Protein 8HYG (pdb70)

Organism: Arabidopsis thaliana (NCBI:txid3702)

GO terms:
  GO:0005770 late endosome (C, IDA)
  GO:0005794 Golgi apparatus (C, IDA)
  GO:0005802 trans-Golgi network (C, IDA)
  GO:0005886 plasma membrane (C, IDA)
  GO:0010209 vacuolar sorting signal receptor activity (F, IDA)
  GO:0006623 protein targeting to vacuole (P, IDA)
  GO:0006896 Golgi to vacuole transport (P, IDA)
  GO:0006623 protein targeting to vacuole (P, IGI)
  GO:0005783 endoplasmic reticulum (C, HDA)
  GO:0005794 Golgi apparatus (C, HDA)
  GO:0005829 cytosol (C, HDA)
  GO:0006623 protein targeting to vacuole (P, IMP)
  GO:0007034 vacuolar transport (P, IMP)
  GO:0005515 protein binding (F, IPI)
  GO:0005802 trans-Golgi network (C, TAS)
  GO:0006623 protein targeting to vacuole (P, TAS)
  GO:0017119 COG complex (C, IPI)

Nearest PDB structures (foldseek):
  8hyg-assembly1_A  TM=1.007E+00  e=5.546E-32  Arabidopsis thaliana
  4tjv-assembly1_A  TM=9.864E-01  e=1.332E-27  Arabidopsis thaliana
  7f2i-assembly1_A  TM=9.548E-01  e=2.960E-24  Arabidopsis thaliana
  4tjx-assembly1_A  TM=9.426E-01  e=1.486E-24  Arabidopsis thaliana
  7f2d-assembly1_A  TM=9.533E-01  e=1.331E-23  Arabidopsis thaliana

Sequence (146 aa):
GSRFVVEKNNLKVTSPDSIKGIYECAIGNFGTLVGTVVVYPKSNQQKACKSYSDFDISFKSKPGRLPTFVVLIIDRGDCYFTLKAWIAQQAGAAAIILVADSKAEPLLITMDTPDYLQNITIPSALITKTLGDSIKSSALSGGDMVNMKLDWT

B-factor: mean 37.26, std 16.12, range [16.78, 136.7]

InterPro domains:
  IPR001881 EGF-like calcium-binding domain [SM00179] (512-554)
  IPR003137 PA domain [PF02225] (58-159)
  IPR018097 EGF-like calcium-binding, conserved site [PS01187] (512-538)
  IPR046450 PA domain superfamily [SSF52025] (90-169)
  IPR056858 Vacuolar sorting receptor, thioredoxin-like domain [PF25011] (186-393)

Solvent-accessible surface area: 7501 Å² total

Structure (mmCIF, N/CA/C/O backbone):
data_8HYG
#
_entry.id   8HYG
#
_cell.length_a   32.987
_cell.length_b   60.318
_cell.length_c   38.466
_cell.angle_alpha   90.000
_cell.angle_beta   103.360
_cell.angle_gamma   90.000
#
_symmetry.space_group_name_H-M   'P 1 21 1'
#
loop_
_entity.id
_entity.type
_entity.pdbx_description
1 polymer 'Vacuolar-sorting receptor 1'
2 non-polymer 'ACETATE ION'
3 non-polymer DI(HYDROXYETHYL)ETHER
4 non-polymer 'CHLORIDE ION'
5 non-polymer '4-(2-HYDROXYETHYL)-1-PIPERAZINE ETHANESULFONIC ACID'
6 water water
#
loop_
_atom_site.group_PDB
_atom_site.id
_atom_site.type_symbol
_atom_site.label_atom_id
_atom_site.label_alt_id
_atom_site.label_comp_id
_atom_site.label_asym_id
_atom_site.label_entity_id
_atom_site.label_seq_id
_atom_site.pdbx_PDB_ins_code
_atom_site.Cartn_x
_atom_site.Cartn_y
_atom_site.Cartn_z
_atom_site.occupancy
_atom_site.B_iso_or_equiv
_atom_site.auth_seq_id
_atom_site.auth_comp_id
_atom_site.auth_asym_id
_atom_site.auth_atom_id
_atom_site.pdbx_PDB_model_num
ATOM 1 N N . GLY A 1 1 ? 3.85598 -1.01714 -11.30910 1.000 51.53225 18 GLY A N 1
ATOM 2 C CA . GLY A 1 1 ? 2.84232 -1.06088 -10.27131 1.000 51.25794 18 GLY A CA 1
ATOM 3 C C . GLY A 1 1 ? 3.18426 -0.18903 -9.07922 1.000 51.26514 18 GLY A C 1
ATOM 4 O O . GLY A 1 1 ? 3.97589 0.74395 -9.18941 1.000 53.10258 18 GLY A O 1
ATOM 5 N N . SER A 1 2 ? 2.58693 -0.49186 -7.93228 1.000 49.93951 19 SER A N 1
ATOM 6 C CA . SER A 1 2 ? 2.85111 0.27300 -6.72276 1.000 49.34484 19 SER A CA 1
ATOM 7 C C . SER A 1 2 ? 4.14306 -0.18958 -6.05416 1.000 47.34174 19 SER A C 1
ATOM 8 O O . SER A 1 2 ? 4.55964 -1.34458 -6.18430 1.000 48.03259 19 SER A O 1
ATOM 11 N N . ARG A 1 3 ? 4.77754 0.73060 -5.32531 1.000 43.81559 20 ARG A N 1
ATOM 12 C CA . ARG A 1 3 ? 5.97488 0.39179 -4.56769 1.000 41.19910 20 ARG A CA 1
ATOM 13 C C . ARG A 1 3 ? 5.66432 -0.37218 -3.28524 1.000 37.34911 20 ARG A C 1
ATOM 14 O O . ARG A 1 3 ? 6.58063 -0.91820 -2.66599 1.000 40.23170 20 ARG A O 1
ATOM 22 N N . PHE A 1 4 ? 4.40566 -0.44076 -2.86959 1.000 34.58018 21 PHE A N 1
ATOM 23 C CA . PHE A 1 4 ? 4.02572 -1.23729 -1.71501 1.000 34.25500 21 PHE A CA 1
ATOM 24 C C . PHE A 1 4 ? 2.96984 -2.23598 -2.16259 1.000 36.20295 21 PHE A C 1
ATOM 25 O O . PHE A 1 4 ? 1.98093 -1.85278 -2.79486 1.000 40.04169 21 PHE A O 1
ATOM 33 N N . VAL A 1 5 ? 3.19863 -3.51467 -1.87132 1.000 36.23028 22 VAL A N 1
ATOM 34 C CA . VAL A 1 5 ? 2.38596 -4.60357 -2.40565 1.000 37.73536 22 VAL A CA 1
ATOM 35 C C . VAL A 1 5 ? 1.62399 -5.24962 -1.25731 1.000 37.24593 22 VAL A C 1
ATOM 36 O O . VAL A 1 5 ? 2.23060 -5.72549 -0.28969 1.000 37.87827 22 VAL A O 1
ATOM 40 N N . VAL A 1 6 ? 0.29442 -5.28412 -1.36938 1.000 37.76385 23 VAL A N 1
ATOM 41 C CA . VAL A 1 6 ? -0.52693 -5.82829 -0.29666 1.000 36.86207 23 VAL A CA 1
ATOM 42 C C . VAL A 1 6 ? -0.29067 -7.32862 -0.17238 1.000 40.04513 23 VAL A C 1
ATOM 43 O O . VAL A 1 6 ? -0.22176 -8.05592 -1.17504 1.000 38.98859 23 VAL A O 1
ATOM 47 N N . GLU A 1 7 ? -0.14379 -7.79481 1.06926 1.000 42.73929 24 GLU A N 1
ATOM 48 C CA . GLU A 1 7 ? 0.07747 -9.19990 1.37714 1.000 45.54022 24 GLU A CA 1
ATOM 49 C C . GLU A 1 7 ? -0.84194 -9.62166 2.51401 1.000 45.55565 24 GLU A C 1
ATOM 50 O O . GLU A 1 7 ? -1.12189 -8.84276 3.43036 1.000 44.31608 24 GLU A O 1
ATOM 56 N N . LYS A 1 8 ? -1.29192 -10.87477 2.45551 1.000 46.47911 25 LYS A N 1
ATOM 57 C CA . LYS A 1 8 ? -2.38323 -11.34006 3.30464 1.000 48.58063 25 LYS A CA 1
ATOM 58 C C . LYS A 1 8 ? -1.92271 -12.00458 4.59737 1.000 50.45247 25 LYS A C 1
ATOM 59 O O . LYS A 1 8 ? -2.61999 -11.90189 5.61327 1.000 51.57562 25 LYS A O 1
ATOM 61 N N . ASN A 1 9 ? -0.78020 -12.68484 4.59778 1.000 51.29787 26 ASN A N 1
ATOM 62 C CA . ASN A 1 9 ? -0.34640 -13.45360 5.76309 1.000 53.33279 26 ASN A CA 1
ATOM 63 C C . ASN A 1 9 ? 1.12647 -13.19058 6.05738 1.000 52.08600 26 ASN A C 1
ATOM 64 O O . ASN A 1 9 ? 1.91368 -14.10970 6.28712 1.000 52.79804 26 ASN A O 1
ATOM 69 N N . ASN A 1 10 ? 1.51585 -11.91612 6.06491 1.000 49.46231 27 ASN A N 1
ATOM 70 C CA . ASN A 1 10 ? 2.91171 -11.54750 6.24560 1.000 47.53907 27 ASN A CA 1
ATOM 71 C C . ASN A 1 10 ? 3.19741 -10.78054 7.52792 1.000 44.21076 27 ASN A C 1
ATOM 72 O O . ASN A 1 10 ? 4.37266 -10.55336 7.83651 1.000 46.36267 27 ASN A O 1
ATOM 77 N N . LEU A 1 11 ? 2.17730 -10.37496 8.27844 1.000 39.31599 28 LEU A N 1
ATOM 78 C CA . LEU A 1 11 ? 2.37007 -9.64731 9.52487 1.000 35.86888 28 LEU A CA 1
ATOM 79 C C . LEU A 1 11 ? 1.61954 -10.36599 10.63343 1.000 33.69976 28 LEU A C 1
ATOM 80 O O . LEU A 1 11 ? 0.40470 -10.56683 10.53492 1.000 35.15649 28 LEU A O 1
ATOM 85 N N . LYS A 1 12 ? 2.33050 -10.71582 11.70239 1.000 31.05572 29 LYS A N 1
ATOM 86 C CA . LYS A 1 12 ? 1.72805 -11.39635 12.84229 1.000 29.69466 29 LYS A CA 1
ATOM 87 C C . LYS A 1 12 ? 2.08292 -10.63652 14.11031 1.000 29.21769 29 LYS A C 1
ATOM 88 O O . LYS A 1 12 ? 3.26626 -10.45824 14.41695 1.000 30.95787 29 LYS A O 1
ATOM 92 N N . VAL A 1 13 ? 1.06676 -10.17463 14.83146 1.000 25.76172 30 VAL A N 1
ATOM 93 C CA . VAL A 1 13 ? 1.26317 -9.66315 16.18377 1.000 26.58598 30 VAL A CA 1
ATOM 94 C C . VAL A 1 13 ? 1.32197 -10.85372 17.13218 1.000 26.14625 30 VAL A C 1
ATOM 95 O O . VAL A 1 13 ? 0.39370 -11.67039 17.17500 1.000 29.35029 30 VAL A O 1
ATOM 99 N N . THR A 1 14 ? 2.43004 -10.97897 17.86786 1.000 25.35507 31 THR A N 1
ATOM 100 C CA . THR A 1 14 ? 2.63136 -12.12865 18.74184 1.000 27.60539 31 THR A CA 1
ATOM 101 C C . THR A 1 14 ? 2.30150 -11.84058 20.19992 1.000 29.44597 31 THR A C 1
ATOM 102 O O . THR A 1 14 ? 2.09303 -12.78218 20.96960 1.000 31.91866 31 THR A O 1
ATOM 106 N N . SER A 1 15 ? 2.25438 -10.57100 20.59059 1.000 27.58587 32 SER A N 1
ATOM 107 C CA . SER A 1 15 ? 1.92383 -10.16504 21.94797 1.000 28.72496 32 SER A CA 1
ATOM 108 C C . SER A 1 15 ? 1.48079 -8.71379 21.89102 1.000 27.86947 32 SER A C 1
ATOM 109 O O . SER A 1 15 ? 1.93262 -7.97418 21.01100 1.000 27.97240 32 SER A O 1
ATOM 112 N N . PRO A 1 16 ? 0.58739 -8.27784 22.78687 1.000 29.46531 33 PRO A N 1
ATOM 113 C CA . PRO A 1 16 ? -0.08734 -9.03969 23.84627 1.000 30.23197 33 PRO A CA 1
ATOM 114 C C . PRO A 1 16 ? -1.23773 -9.87086 23.29755 1.000 31.71513 33 PRO A C 1
ATOM 115 O O . PRO A 1 16 ? -1.60172 -9.76154 22.12976 1.000 31.39183 33 PRO A O 1
ATOM 119 N N . ASP A 1 17 ? -1.82109 -10.72398 24.14008 1.000 33.31934 34 ASP A N 1
ATOM 120 C CA . ASP A 1 17 ? -2.86866 -11.62007 23.66554 1.000 36.16352 34 ASP A CA 1
ATOM 121 C C . ASP A 1 17 ? -4.08473 -10.85035 23.16849 1.000 37.28526 34 ASP A C 1
ATOM 122 O O . ASP A 1 17 ? -4.77102 -11.30993 22.25030 1.000 39.47837 34 ASP A O 1
ATOM 125 N N . SER A 1 18 ? -4.34389 -9.66686 23.73521 1.000 37.96583 35 SER A N 1
ATOM 126 C CA . SER A 1 18 ? -5.51126 -8.87957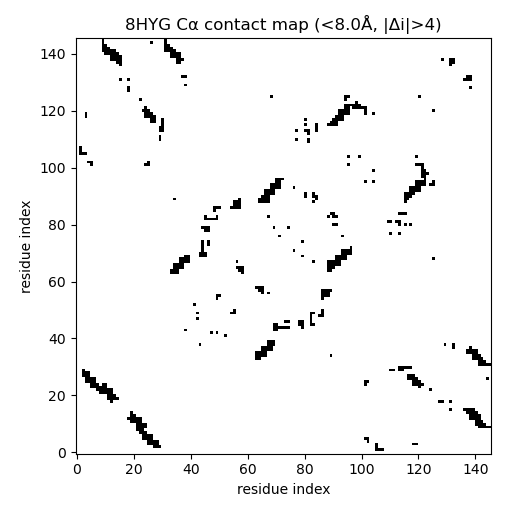 23.34662 1.000 37.90460 35 SER A CA 1
ATOM 127 C C . SER A 1 18 ? -5.54838 -8.58178 21.85135 1.000 37.81897 35 SER A C 1
ATOM 128 O O . SER A 1 18 ? -6.63563 -8.49404 21.26932 1.000 40.21191 35 SER A O 1
ATOM 131 N N . ILE A 1 19 ? -4.39005 -8.41692 21.20728 1.000 34.89520 36 ILE A N 1
ATOM 132 C CA . ILE A 1 19 ? -4.36159 -8.08910 19.78855 1.000 33.48250 36 ILE A CA 1
ATOM 133 C C . ILE A 1 19 ? -3.56152 -9.09968 18.96978 1.000 32.21845 36 ILE A C 1
ATOM 134 O O . ILE A 1 19 ? -3.30879 -8.86550 17.78976 1.000 32.75048 36 ILE A O 1
ATOM 139 N N . LYS A 1 20 ? -3.18881 -10.23415 19.56058 1.000 33.65209 37 LYS A N 1
ATOM 140 C CA . LYS A 1 20 ? -2.43876 -11.25228 18.83306 1.000 34.79613 37 LYS A CA 1
ATOM 141 C C . LYS A 1 20 ? -3.20913 -11.73217 17.60531 1.000 34.10264 37 LYS A C 1
ATOM 142 O O . LYS A 1 20 ? -4.42820 -11.90495 17.64583 1.000 36.54227 37 LYS A O 1
ATOM 145 N N . GLY A 1 21 ? -2.50156 -11.93165 16.50288 1.000 33.60714 38 GLY A N 1
ATOM 146 C CA . GLY A 1 21 ? -3.11586 -12.46904 15.30642 1.000 36.15127 38 GLY A CA 1
ATOM 147 C C . GLY A 1 21 ? -2.35992 -12.05184 14.05882 1.000 36.09095 38 GLY A C 1
ATOM 148 O O . GLY A 1 21 ? -1.31980 -11.40390 14.12511 1.000 35.40808 38 GLY A O 1
ATOM 149 N N . ILE A 1 22 ? -2.91804 -12.43958 12.91082 1.000 36.35740 39 ILE A N 1
ATOM 150 C CA . ILE A 1 22 ? -2.34130 -12.14850 11.60185 1.000 36.23789 39 ILE A CA 1
ATOM 151 C C . ILE A 1 22 ? -3.15047 -11.04227 10.93858 1.000 34.79626 39 ILE A C 1
ATOM 152 O O . ILE A 1 22 ? -4.38718 -11.05723 10.97733 1.000 35.87882 39 ILE A O 1
ATOM 157 N N . TYR A 1 23 ? -2.44921 -10.09430 10.31065 1.000 34.07364 40 TYR A N 1
ATOM 158 C CA . TYR A 1 23 ? -3.05780 -8.90318 9.72770 1.000 32.66220 40 TYR A CA 1
ATOM 159 C C . TYR A 1 23 ? -2.46447 -8.62135 8.35284 1.000 34.93218 40 TYR A C 1
ATOM 160 O O . TYR A 1 23 ? -1.30164 -8.92645 8.09185 1.000 34.62781 40 TYR A O 1
ATOM 169 N N . GLU A 1 24 ? -3.26044 -8.00399 7.48325 1.000 36.41925 41 GLU A N 1
ATOM 170 C CA . GLU A 1 24 ? -2.75428 -7.61045 6.17258 1.000 37.15769 41 GLU A CA 1
ATOM 171 C C . GLU A 1 24 ? -1.78409 -6.43428 6.29563 1.000 34.21047 41 GLU A C 1
ATOM 172 O O . GLU A 1 24 ? -1.87642 -5.61770 7.21429 1.000 33.79699 41 GLU A O 1
ATOM 178 N N . CYS A 1 25 ? -0.83639 -6.36046 5.36154 1.000 32.38451 42 CYS A N 1
ATOM 179 C CA . CYS A 1 25 ? 0.04433 -5.20383 5.25660 1.000 30.85450 42 CYS A CA 1
ATOM 180 C C . CYS A 1 25 ? 0.48719 -5.06512 3.80703 1.000 31.92857 42 CYS A C 1
ATOM 181 O O . CYS A 1 25 ? 0.32567 -5.98080 2.99678 1.000 36.05108 42 CYS A O 1
ATOM 184 N N . ALA A 1 26 ? 1.04798 -3.90557 3.48065 1.000 29.78347 43 ALA A N 1
ATOM 185 C CA . ALA A 1 26 ? 1.58302 -3.63867 2.14694 1.000 30.16636 43 ALA A CA 1
ATOM 186 C C . ALA A 1 26 ? 3.09399 -3.44847 2.25891 1.000 31.28025 43 ALA A C 1
ATOM 187 O O . ALA A 1 26 ? 3.55638 -2.47596 2.86171 1.000 32.74600 43 ALA A O 1
ATOM 189 N N . ILE A 1 27 ? 3.86055 -4.36920 1.67034 1.000 30.45924 44 ILE A N 1
ATOM 190 C CA . ILE A 1 27 ? 5.31110 -4.41216 1.85144 1.000 31.45132 44 ILE A CA 1
ATOM 191 C C . ILE A 1 27 ? 5.99808 -3.61561 0.74570 1.000 33.19241 44 ILE A C 1
ATOM 192 O O . ILE A 1 27 ? 5.67074 -3.76029 -0.43731 1.000 33.65313 44 ILE A O 1
ATOM 197 N N . GLY A 1 28 ? 6.97374 -2.79222 1.12952 1.000 35.06991 45 GLY A N 1
ATOM 198 C CA . GLY A 1 28 ? 7.66265 -1.96480 0.15600 1.000 39.74550 45 GLY A CA 1
ATOM 199 C C . GLY A 1 28 ? 8.60379 -2.76754 -0.72099 1.000 43.23129 45 GLY A C 1
ATOM 200 O O . GLY A 1 28 ? 9.22441 -3.73584 -0.28399 1.000 45.38313 45 GLY A O 1
ATOM 201 N N . ASN A 1 29 ? 8.70890 -2.33784 -1.98618 1.000 46.93989 46 ASN A N 1
ATOM 202 C CA . ASN A 1 29 ? 9.50633 -3.02697 -2.99917 1.000 52.59142 46 ASN A CA 1
ATOM 203 C C . ASN A 1 29 ? 11.00224 -2.79152 -2.86183 1.000 57.57167 46 ASN A C 1
ATOM 204 O O . ASN A 1 29 ? 11.78653 -3.56010 -3.42843 1.000 57.64993 46 ASN A O 1
ATOM 209 N N . PHE A 1 30 ? 11.41709 -1.74931 -2.15287 1.000 60.97129 47 PHE A N 1
ATOM 210 C CA . PHE A 1 30 ? 12.82527 -1.36964 -2.13154 1.000 63.04254 47 PHE A CA 1
ATOM 211 C C . PHE A 1 30 ? 13.68294 -2.28074 -1.24667 1.000 65.97492 47 PHE A C 1
ATOM 212 O O . PHE A 1 30 ? 14.69513 -2.81966 -1.70009 1.000 68.24993 47 PHE A O 1
ATOM 220 N N . GLY A 1 31 ? 13.28075 -2.45602 0.00717 1.000 66.76499 48 GLY A N 1
ATOM 221 C CA . GLY A 1 31 ? 14.03531 -3.27889 0.93547 1.000 66.46307 48 GLY A CA 1
ATOM 222 C C . GLY A 1 37 ? 11.70595 -13.57423 6.19995 1.000 47.00896 54 GLY A C 1
ATOM 223 N N . THR A 1 38 ? 12.26458 -13.23094 7.35879 1.000 45.84972 55 THR A N 1
ATOM 224 C CA . THR A 1 38 ? 11.47978 -13.17955 8.58519 1.000 43.70099 55 THR A CA 1
ATOM 225 C C . THR A 1 38 ? 12.23981 -12.37911 9.63334 1.000 38.35499 55 THR A C 1
ATOM 226 O O . THR A 1 38 ? 13.44661 -12.56640 9.80683 1.000 37.81532 55 THR A O 1
ATOM 230 N N . LEU A 1 39 ? 11.53763 -11.48559 10.32374 1.000 33.75010 56 LEU A N 1
ATOM 231 C CA . LEU A 1 39 ? 12.14546 -10.71269 11.39671 1.000 31.62760 56 LEU A CA 1
ATOM 232 C C . LEU A 1 39 ? 11.13543 -10.49428 12.51463 1.000 28.96162 56 LEU A C 1
ATOM 233 O O . LEU A 1 39 ? 9.98947 -10.10167 12.26197 1.000 28.84799 56 LEU A O 1
ATOM 238 N N . VAL A 1 40 ? 11.55629 -10.75898 13.74829 1.000 26.65000 57 VAL A N 1
ATOM 239 C CA . VAL A 1 40 ? 10.73265 -10.51594 14.93042 1.000 25.63297 57 VAL A CA 1
ATOM 240 C C . VAL A 1 40 ?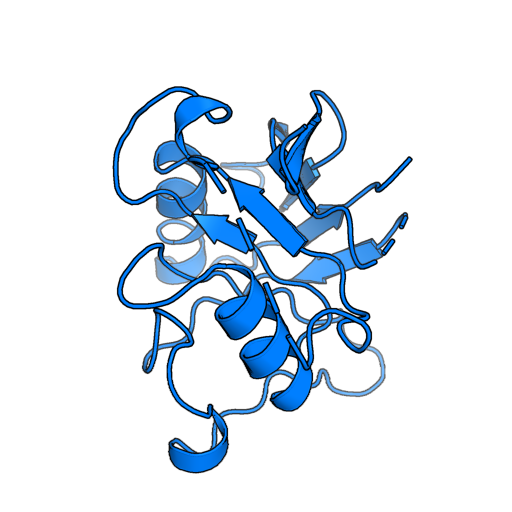 11.26772 -9.27852 15.63118 1.000 24.97541 57 VAL A C 1
ATOM 241 O O . VAL A 1 40 ? 12.47935 -9.15408 15.84700 1.000 27.76072 57 VAL A O 1
ATOM 245 N N . GLY A 1 41 ? 10.36592 -8.35660 15.97976 1.000 24.46832 58 GLY A N 1
ATOM 246 C CA . GLY A 1 41 ? 10.74652 -7.12558 16.63897 1.000 25.03057 58 GLY A CA 1
ATOM 247 C C . GLY A 1 41 ? 9.69064 -6.67703 17.62997 1.000 25.75929 58 GLY A C 1
ATOM 248 O O . GLY A 1 41 ? 8.62109 -7.28265 17.75756 1.000 27.11563 58 GLY A O 1
ATOM 249 N N . THR A 1 42 ? 10.01465 -5.60894 18.35420 1.000 23.38932 59 THR A N 1
ATOM 250 C CA . THR A 1 42 ? 9.10738 -4.99057 19.30840 1.000 25.55324 59 THR A CA 1
ATOM 251 C C . THR A 1 42 ? 8.75781 -3.59520 18.80981 1.000 24.16291 59 THR A C 1
ATOM 252 O O . THR A 1 42 ? 9.62626 -2.86913 18.30901 1.000 23.73707 59 THR A O 1
ATOM 256 N N . VAL A 1 43 ? 7.47560 -3.23200 18.91600 1.000 24.31793 60 VAL A N 1
ATOM 257 C CA . VAL A 1 43 ? 6.96550 -2.01595 18.28981 1.000 22.81190 60 VAL A CA 1
ATOM 258 C C . VAL A 1 43 ? 7.04294 -0.85496 19.26829 1.000 23.18891 60 VAL A C 1
ATOM 259 O O . VAL A 1 43 ? 6.65475 -0.97947 20.43696 1.000 25.65220 60 VAL A O 1
ATOM 263 N N . VAL A 1 44 ? 7.52624 0.28207 18.78124 1.000 22.97350 61 VAL A N 1
ATOM 264 C CA A VAL A 1 44 ? 7.56440 1.51055 19.55896 0.500 23.89712 61 VAL A CA 1
ATOM 265 C CA B VAL A 1 44 ? 7.60276 1.52232 19.54417 0.500 24.32273 61 VAL A CA 1
ATOM 266 C C . VAL A 1 44 ? 6.89482 2.61058 18.75019 1.000 24.98867 61 VAL A C 1
ATOM 267 O O . VAL A 1 44 ? 7.04641 2.69180 17.52492 1.000 25.88666 61 VAL A O 1
ATOM 274 N N . TYR A 1 45 ? 6.11006 3.43156 19.44042 1.000 25.29778 62 TYR A N 1
ATOM 275 C CA . TYR A 1 45 ? 5.46829 4.59131 18.84255 1.000 23.38524 62 TYR A CA 1
ATOM 276 C C . TYR A 1 45 ? 6.12559 5.83586 19.41863 1.000 25.31352 62 TYR A C 1
ATOM 277 O O . TYR A 1 45 ? 5.93127 6.13355 20.60715 1.000 27.96582 62 TYR A O 1
ATOM 286 N N . PRO A 1 46 ? 6.92461 6.57376 18.64577 1.000 26.47122 63 PRO A N 1
ATOM 287 C CA . PRO A 1 46 ? 7.68434 7.69197 19.22170 1.000 29.53539 63 PRO A CA 1
ATOM 288 C C . PRO A 1 46 ? 6.77260 8.75782 19.80800 1.000 32.15814 63 PRO A C 1
ATOM 289 O O . PRO A 1 46 ? 5.64433 8.95919 19.35796 1.000 31.11623 63 PRO A O 1
ATOM 293 N N . LYS A 1 47 ? 7.28641 9.45483 20.81896 1.000 35.15236 64 LYS A N 1
ATOM 294 C CA . LYS A 1 47 ? 6.55070 10.54271 21.44663 1.000 38.32559 64 LYS A CA 1
ATOM 295 C C . LYS A 1 47 ? 6.66380 11.85921 20.68425 1.000 35.97016 64 LYS A C 1
ATOM 296 O O . LYS A 1 47 ? 5.89334 12.78636 20.96280 1.000 37.97405 64 LYS A O 1
ATOM 299 N N . SER A 1 48 ? 7.60080 11.96555 19.74500 1.000 32.30300 65 SER A N 1
ATOM 300 C CA . SER A 1 48 ? 7.78973 13.15158 18.92251 1.000 30.52297 65 SER A CA 1
ATOM 301 C C . SER A 1 48 ? 8.04197 12.70725 17.49213 1.000 29.23262 65 SER A C 1
ATOM 302 O O . SER A 1 48 ? 8.39129 11.55271 17.24677 1.000 29.55493 65 SER A O 1
ATOM 305 N N . ASN A 1 49 ? 7.91721 13.64987 16.54858 1.000 28.53618 66 ASN A N 1
ATOM 306 C CA . ASN A 1 49 ? 8.28568 13.39180 15.15283 1.000 27.68264 66 ASN A CA 1
ATOM 307 C C . ASN A 1 49 ? 7.58109 12.13618 14.63937 1.000 26.85776 66 ASN A C 1
ATOM 308 O O . ASN A 1 49 ? 8.17531 11.28476 13.97795 1.000 27.76802 66 ASN A O 1
ATOM 313 N N . GLN A 1 50 ? 6.28911 12.02346 14.94849 1.000 27.96014 67 GLN A N 1
ATOM 314 C CA A GLN A 1 50 ? 5.56930 10.78014 14.70201 0.500 28.23867 67 GLN A CA 1
ATOM 315 C CA B GLN A 1 50 ? 5.55229 10.78812 14.70179 0.500 28.61046 67 GLN A CA 1
ATOM 316 C C . GLN A 1 50 ? 5.30997 10.51451 13.22499 1.000 27.35896 67 GLN A C 1
ATOM 317 O O . GLN A 1 50 ? 4.91189 9.39531 12.88099 1.000 29.33310 67 GLN A O 1
ATOM 328 N N . LYS A 1 51 ? 5.53498 11.48884 12.34750 1.000 25.86209 68 LYS A N 1
ATOM 329 C CA . LYS A 1 51 ? 5.40530 11.26283 10.91440 1.000 26.17991 68 LYS A CA 1
ATOM 330 C C . LYS A 1 51 ? 6.74595 10.98743 10.23681 1.000 25.29716 68 LYS A C 1
ATOM 331 O O . LYS A 1 51 ? 6.76806 10.71863 9.03277 1.000 24.76254 68 LYS A O 1
ATOM 337 N N . ALA A 1 52 ? 7.84534 11.01736 10.99383 1.000 25.56388 69 ALA A N 1
ATOM 338 C CA . ALA A 1 52 ? 9.19067 10.68820 10.49428 1.000 26.27210 69 ALA A CA 1
ATOM 339 C C . ALA A 1 52 ? 9.53123 11.47454 9.23265 1.000 27.42078 69 ALA A C 1
ATOM 340 O O . ALA A 1 52 ? 10.07500 10.93571 8.26645 1.000 29.04867 69 ALA A O 1
ATOM 342 N N . CYS A 1 53 ? 9.20749 12.76633 9.23177 1.000 28.76685 70 CYS A N 1
ATOM 343 C CA . CYS A 1 53 ? 9.58179 13.62564 8.11693 1.000 32.72376 70 CYS A CA 1
ATOM 344 C C . CYS A 1 53 ? 10.77329 14.51323 8.43988 1.000 31.63528 70 CYS A C 1
ATOM 345 O O . CYS A 1 53 ? 11.23093 15.24881 7.56507 1.000 33.65731 70 CYS A O 1
ATOM 348 N N . LYS A 1 54 ? 11.27874 14.45663 9.66972 1.000 30.05484 71 LYS A N 1
ATOM 349 C CA . LYS A 1 54 ? 12.47470 15.16921 10.09473 1.000 29.97812 71 LYS A CA 1
ATOM 350 C C . LYS A 1 54 ? 13.39755 14.17034 10.77603 1.000 28.53478 71 LYS A C 1
ATOM 351 O O . LYS A 1 54 ? 12.96216 13.11015 11.22424 1.000 28.72308 71 LYS A O 1
ATOM 353 N N . SER A 1 55 ? 14.68536 14.49655 10.84349 1.000 29.65568 72 SER A N 1
ATOM 354 C CA . SER A 1 55 ? 15.63326 13.56678 11.44053 1.000 26.95685 72 SER A CA 1
ATOM 355 C C . SER A 1 55 ? 15.32906 13.33276 12.91799 1.000 27.01809 72 SER A C 1
ATOM 356 O O . SER A 1 55 ? 15.12572 14.28139 13.67896 1.000 27.57829 72 SER A O 1
ATOM 359 N N . TYR A 1 56 ? 15.29552 12.05479 13.32752 1.000 25.74392 73 TYR A N 1
ATOM 360 C CA . TYR A 1 56 ? 15.13475 11.74418 14.74718 1.000 24.88002 73 TYR A CA 1
ATOM 361 C C . TYR A 1 56 ? 16.32093 12.20914 15.57771 1.000 27.80635 73 TYR A C 1
ATOM 362 O O . TYR A 1 56 ? 16.17053 12.42151 16.78565 1.000 27.06066 73 TYR A O 1
ATOM 371 N N . SER A 1 57 ? 17.49137 12.38051 14.96206 1.000 27.65658 74 SER A N 1
ATOM 372 C CA . SER A 1 57 ? 18.65119 12.81210 15.72828 1.000 30.13076 74 SER A CA 1
ATOM 373 C C . SER A 1 57 ? 18.47423 14.22799 16.26125 1.000 29.01991 74 SER A C 1
ATOM 374 O O . SER A 1 57 ? 19.05428 14.57197 17.29834 1.000 29.21725 74 SER A O 1
ATOM 377 N N . ASP A 1 58 ? 17.66312 15.05364 15.58836 1.000 27.96544 75 ASP A N 1
ATOM 378 C CA . ASP A 1 58 ? 17.38204 16.38772 16.10273 1.000 29.19465 75 ASP A CA 1
ATOM 379 C C . ASP A 1 58 ? 16.62923 16.33818 17.42177 1.000 27.70591 75 ASP A C 1
ATOM 380 O O . ASP A 1 58 ? 16.68323 17.30310 18.19251 1.000 27.67516 75 ASP A O 1
ATOM 385 N N . PHE A 1 59 ? 15.91998 15.24095 17.68588 1.000 26.65134 76 PHE A N 1
ATOM 386 C CA . PHE A 1 59 ? 15.19270 15.03811 18.92897 1.000 27.19994 76 PHE A CA 1
ATOM 387 C C . PHE A 1 59 ? 15.97060 14.19354 19.92535 1.000 29.16163 76 PHE A C 1
ATOM 388 O O . PHE A 1 59 ? 15.45169 13.90426 21.00997 1.000 31.16837 76 PHE A O 1
ATOM 396 N N . ASP A 1 60 ? 17.19333 13.78135 19.57643 1.000 28.11108 77 ASP A N 1
ATOM 397 C CA . ASP A 1 60 ? 17.98090 12.86421 20.39392 1.000 31.59946 77 ASP A CA 1
ATOM 398 C C . ASP A 1 60 ? 17.23017 11.55187 20.62380 1.000 29.75043 77 ASP A C 1
ATOM 399 O O . ASP A 1 60 ? 17.26571 10.97620 21.71161 1.000 32.74686 77 ASP A O 1
ATOM 404 N N . ILE A 1 61 ? 16.53269 11.07835 19.59374 1.000 27.12573 78 ILE A N 1
ATOM 405 C CA . ILE A 1 61 ? 15.78379 9.82562 19.65179 1.000 26.00047 78 ILE A CA 1
ATOM 406 C C . ILE A 1 61 ? 16.49459 8.79738 18.79023 1.000 25.72309 78 ILE A C 1
ATOM 407 O O . ILE A 1 61 ? 16.76743 9.05012 17.61254 1.000 26.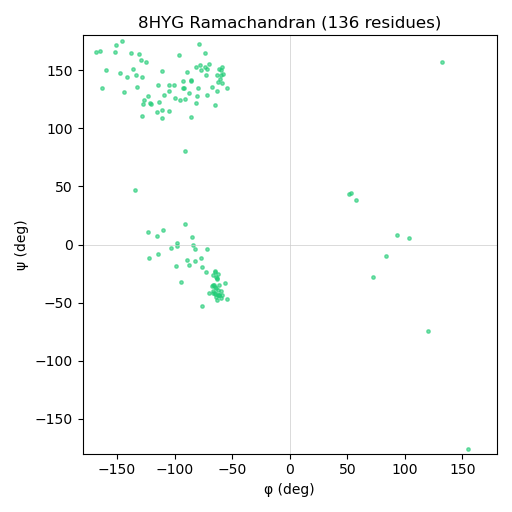56295 78 ILE A O 1
ATOM 412 N N . SER A 1 62 ? 16.75679 7.63064 19.36922 1.000 27.33203 79 SER A N 1
ATOM 413 C CA . SER A 1 62 ? 17.35661 6.50178 18.67384 1.000 27.20224 79 SER A CA 1
ATOM 414 C C . SER A 1 62 ? 16.50502 5.26390 18.90497 1.000 26.55465 79 SER A C 1
ATOM 415 O O . SER A 1 62 ? 15.94768 5.08074 19.98908 1.000 28.50375 79 SER A O 1
ATOM 418 N N . PHE A 1 63 ? 16.41987 4.41434 17.88429 1.000 25.80225 80 PHE A N 1
ATOM 419 C CA . PHE A 1 63 ? 15.66958 3.16844 17.95670 1.000 26.07548 80 PHE A CA 1
ATOM 420 C C . PHE A 1 63 ? 16.57446 1.94997 17.95085 1.000 27.04799 80 PHE A C 1
ATOM 421 O O . PHE A 1 63 ? 16.08478 0.82834 17.79221 1.000 29.50936 80 PHE A O 1
ATOM 429 N N . LYS A 1 64 ? 17.87486 2.13051 18.13325 1.000 27.77350 81 LYS A N 1
ATOM 430 C CA . LYS A 1 64 ? 18.75865 0.97736 18.12879 1.000 28.54752 81 LYS A CA 1
ATOM 431 C C . LYS A 1 64 ? 18.56020 0.17292 19.40476 1.000 32.08565 81 LYS A C 1
ATOM 432 O O . LYS A 1 64 ? 18.59561 0.71710 20.51323 1.000 33.06182 81 LYS A O 1
ATOM 438 N N . SER A 1 65 ? 18.33723 -1.12385 19.24157 1.000 32.91294 82 SER A N 1
ATOM 439 C CA . SER A 1 65 ? 18.12561 -2.00223 20.37608 1.000 33.59500 82 SER A CA 1
ATOM 440 C C . SER A 1 65 ? 19.44490 -2.32462 21.06582 1.000 34.29394 82 SER A C 1
ATOM 441 O O . SER A 1 65 ? 20.51693 -2.33220 20.44741 1.000 35.57268 82 SER A O 1
ATOM 444 N N . LYS A 1 66 ? 19.35722 -2.56322 22.37079 1.000 36.19151 83 LYS A N 1
ATOM 445 C CA . LYS A 1 66 ? 20.50612 -3.01296 23.13344 1.000 38.46788 83 LYS A CA 1
ATOM 446 C C . LYS A 1 66 ? 20.85197 -4.45269 22.75051 1.000 40.12719 83 LYS A C 1
ATOM 447 O O . LYS A 1 66 ? 19.99170 -5.19741 22.26695 1.000 39.98014 83 LYS A O 1
ATOM 450 N N . PRO A 1 67 ? 22.10762 -4.86217 22.93496 1.000 40.78448 84 PRO A N 1
ATOM 451 C CA . PRO A 1 67 ? 22.48278 -6.24768 22.62547 1.000 40.79337 84 PRO A CA 1
ATOM 452 C C . PRO A 1 67 ? 21.59254 -7.24367 23.35005 1.000 41.08156 84 PRO A C 1
ATOM 453 O O . PRO A 1 67 ? 21.30742 -7.10245 24.54115 1.000 42.11195 84 PRO A O 1
ATOM 457 N N . GLY A 1 68 ? 21.13911 -8.25470 22.61537 1.000 42.20761 85 GLY A N 1
ATOM 458 C CA . GLY A 1 68 ? 20.29025 -9.27896 23.17661 1.000 41.50537 85 GLY A CA 1
ATOM 459 C C . GLY A 1 68 ? 18.81563 -8.94553 23.23958 1.000 41.93087 85 GLY A C 1
ATOM 460 O O . GLY A 1 68 ? 18.01308 -9.83674 23.54158 1.000 45.27305 85 GLY A O 1
ATOM 461 N N . ARG A 1 69 ? 18.42376 -7.70406 22.97043 1.000 39.36523 86 ARG A N 1
ATOM 462 C CA . ARG A 1 69 ? 17.01939 -7.32259 22.98860 1.000 37.10866 86 ARG A CA 1
ATOM 463 C C . ARG A 1 69 ? 16.43982 -7.37427 21.58047 1.000 32.74847 86 ARG A C 1
ATOM 464 O O . ARG A 1 69 ? 17.16357 -7.39330 20.58124 1.000 33.44415 86 ARG A O 1
ATOM 467 N N . LEU A 1 70 ? 15.11583 -7.39909 21.51416 1.000 32.59755 87 LEU A N 1
ATOM 468 C CA . LEU A 1 70 ? 14.44361 -7.45883 20.22872 1.000 30.61587 87 LEU A CA 1
ATOM 469 C C . LEU A 1 70 ? 14.76408 -6.21678 19.40096 1.000 28.21346 87 LEU A C 1
ATOM 470 O O . LEU A 1 70 ? 14.81667 -5.10243 19.94327 1.000 30.52992 87 LEU A O 1
ATOM 475 N N . PRO A 1 71 ? 14.97741 -6.36500 18.09358 1.000 25.49750 88 PRO A N 1
ATOM 476 C CA . PRO A 1 71 ? 15.07370 -5.18392 17.23030 1.000 27.32569 88 PRO A CA 1
ATOM 477 C C . PRO A 1 71 ? 13.79874 -4.35393 17.30158 1.000 24.87525 88 PRO A C 1
ATOM 478 O O . PRO A 1 71 ? 12.71877 -4.86593 17.59001 1.000 25.26043 88 PRO A O 1
ATOM 482 N N . THR A 1 72 ? 13.94043 -3.05742 17.04887 1.000 23.93946 89 THR A N 1
ATOM 483 C CA . THR A 1 72 ? 12.85241 -2.10056 17.20482 1.000 24.38967 89 THR A CA 1
ATOM 484 C C . THR A 1 72 ? 12.15033 -1.87553 15.87113 1.000 24.52903 89 THR A C 1
ATOM 485 O O . THR A 1 72 ? 12.78852 -1.49144 14.88044 1.000 26.31277 89 THR A O 1
ATOM 489 N N . PHE A 1 73 ? 10.83622 -2.09263 15.85531 1.000 23.94441 90 PHE A N 1
ATOM 490 C CA . PHE A 1 73 ? 9.98492 -1.68026 14.74856 1.000 24.21631 90 PHE A CA 1
ATOM 491 C C . PHE A 1 73 ? 9.32074 -0.37724 15.15643 1.000 24.94412 90 PHE A C 1
ATOM 492 O O . PHE A 1 73 ? 8.71061 -0.30292 16.22678 1.000 27.45413 90 PHE A O 1
ATOM 500 N N . VAL A 1 74 ? 9.44572 0.65139 14.33101 1.000 21.21719 91 VAL A N 1
ATOM 501 C CA A VAL A 1 74 ? 8.87957 1.95773 14.64349 0.510 20.61874 91 VAL A CA 1
ATOM 502 C CA B VAL A 1 74 ? 8.87616 1.95543 14.64960 0.490 20.82753 91 VAL A CA 1
ATOM 503 C C . VAL A 1 74 ? 7.54930 2.11523 13.92245 1.000 21.81387 91 VAL A C 1
ATOM 504 O O . VAL A 1 74 ? 7.44941 1.87815 12.71036 1.000 22.70120 91 VAL A O 1
ATOM 511 N N . LEU A 1 75 ? 6.51934 2.49967 14.67852 1.000 22.02226 92 LEU A N 1
ATOM 512 C CA . LEU A 1 75 ? 5.19955 2.77883 14.14429 1.000 21.36378 92 LEU A CA 1
ATOM 513 C C . LEU A 1 75 ? 5.13516 4.26565 13.80261 1.000 23.07472 92 LEU A C 1
ATOM 514 O O . LEU A 1 75 ? 5.42353 5.11257 14.65353 1.000 26.35525 92 LEU A O 1
ATOM 519 N N . ILE A 1 76 ? 4.78894 4.57446 12.55516 1.000 21.70871 93 ILE A N 1
ATOM 520 C CA A ILE A 1 76 ? 4.84626 5.92974 12.02126 0.500 22.93442 93 ILE A CA 1
ATOM 521 C CA B ILE A 1 76 ? 4.84136 5.93405 12.03637 0.500 23.98324 93 ILE A CA 1
ATOM 522 C C . ILE A 1 76 ? 3.49884 6.27823 11.41092 1.000 23.71375 93 ILE A C 1
ATOM 523 O O . ILE A 1 76 ? 2.86031 5.43186 10.77619 1.000 25.75492 93 ILE A O 1
ATOM 532 N N . ASP A 1 77 ? 3.07681 7.52643 11.58922 1.000 22.79765 94 ASP A N 1
ATOM 533 C CA . ASP A 1 77 ? 1.80691 7.97657 11.05006 1.000 24.91562 94 ASP A CA 1
ATOM 534 C C . ASP A 1 77 ? 1.96570 8.44088 9.60978 1.000 24.00137 94 ASP A C 1
ATOM 535 O O . ASP A 1 77 ? 2.96542 9.06821 9.25338 1.000 25.17302 94 ASP A O 1
ATOM 540 N N . ARG A 1 78 ? 0.96969 8.12516 8.78419 1.000 26.15347 95 ARG A N 1
ATOM 541 C CA . ARG A 1 78 ? 0.89566 8.69422 7.44739 1.000 25.56767 95 ARG A CA 1
ATOM 542 C C . ARG A 1 78 ? 0.81073 10.21830 7.51770 1.000 27.04523 95 ARG A C 1
ATOM 543 O O . ARG A 1 78 ? 0.22382 10.78926 8.44211 1.000 28.77538 95 ARG A O 1
ATOM 551 N N . GLY A 1 79 ? 1.41900 10.87808 6.53064 1.000 27.35376 96 GLY A N 1
ATOM 552 C CA . GLY A 1 79 ? 1.23891 12.30792 6.34468 1.000 29.22872 96 GLY A CA 1
ATOM 553 C C . GLY A 1 79 ? 2.52547 13.08657 6.14767 1.000 30.28466 96 GLY A C 1
ATOM 554 O O . GLY A 1 79 ? 3.60045 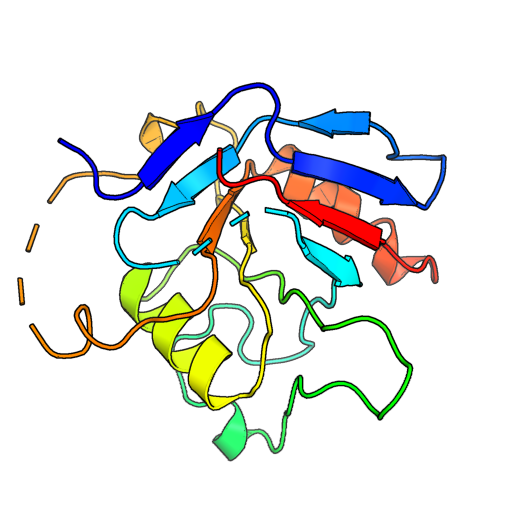12.61826 6.53156 1.000 29.38222 96 GLY A O 1
ATOM 555 N N . ASP A 1 80 ? 2.41261 14.26161 5.51719 1.000 32.65855 97 ASP A N 1
ATOM 556 C CA . ASP A 1 80 ? 3.45142 15.29481 5.45629 1.0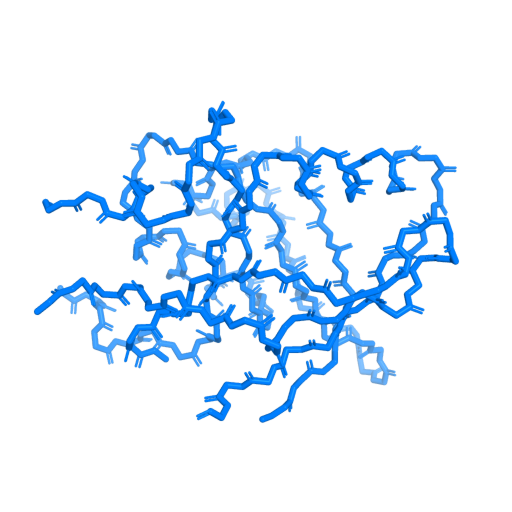00 35.10755 97 ASP A CA 1
ATOM 557 C C . ASP A 1 80 ? 4.65138 14.99113 4.55585 1.000 35.85300 97 ASP A C 1
ATOM 558 O O . ASP A 1 80 ? 5.29034 15.92773 4.06396 1.000 38.84260 97 ASP A O 1
ATOM 563 N N . CYS A 1 81 ? 4.99540 13.72115 4.34280 1.000 32.40152 98 CYS A N 1
ATOM 564 C CA . CYS A 1 81 ? 6.10165 13.38484 3.44862 1.000 30.09632 98 CYS A CA 1
ATOM 565 C C . CYS A 1 81 ? 5.85982 12.01723 2.82547 1.000 28.74869 98 CYS A C 1
ATOM 566 O O . CYS A 1 81 ? 4.93369 11.29618 3.19972 1.000 31.01043 98 CYS A O 1
ATOM 569 N N . TYR A 1 82 ? 6.71604 11.66653 1.86198 1.000 29.38655 99 TYR A N 1
ATOM 570 C CA . TYR A 1 82 ? 6.57520 10.40699 1.13966 1.000 33.22295 99 TYR A CA 1
ATOM 571 C C . TYR A 1 82 ? 6.99040 9.22872 2.01376 1.000 30.79271 99 TYR A C 1
ATOM 572 O O . TYR A 1 82 ? 7.81447 9.36302 2.92133 1.000 29.54674 99 TYR A O 1
ATOM 581 N N . PHE A 1 83 ? 6.41235 8.05581 1.72207 1.000 30.37263 100 PHE A N 1
ATOM 582 C CA . PHE A 1 83 ? 6.68791 6.86752 2.53010 1.000 30.65800 100 PHE A CA 1
ATOM 583 C C . PHE A 1 83 ? 8.15914 6.48657 2.48613 1.000 30.03554 100 PHE A C 1
ATOM 584 O O . PHE A 1 83 ? 8.70447 5.98757 3.47765 1.000 30.74044 100 PHE A O 1
ATOM 592 N N . THR A 1 84 ? 8.81210 6.69660 1.34599 1.000 32.65131 101 THR A N 1
ATOM 593 C CA . THR A 1 84 ? 10.22248 6.34817 1.24426 1.000 32.50414 101 THR A CA 1
ATOM 594 C C . THR A 1 84 ? 11.08490 7.23566 2.13600 1.000 29.54373 101 THR A C 1
ATOM 595 O O . THR A 1 84 ? 12.08064 6.76709 2.69941 1.000 28.09416 101 THR A O 1
ATOM 599 N N . LEU A 1 85 ? 10.72173 8.51343 2.29318 1.000 28.55687 102 LEU A N 1
ATOM 600 C CA . LEU A 1 85 ? 11.48228 9.35903 3.20983 1.000 28.86145 102 LEU A CA 1
ATOM 601 C C . LEU A 1 85 ? 11.31785 8.89067 4.64685 1.000 29.64037 102 LEU A C 1
ATOM 602 O O . LEU A 1 85 ? 12.28956 8.86766 5.41424 1.000 28.84781 102 LEU A O 1
ATOM 607 N N . LYS A 1 86 ? 10.09704 8.48575 5.02461 1.000 26.78297 103 LYS A N 1
ATOM 608 C CA . LYS A 1 86 ? 9.89098 7.97205 6.36776 1.000 25.06878 103 LYS A CA 1
ATOM 609 C C . LYS A 1 86 ? 10.78362 6.77042 6.62947 1.000 24.16561 103 LYS A C 1
ATOM 610 O O . LYS A 1 86 ? 11.37653 6.64782 7.70705 1.000 23.19214 103 LYS A O 1
ATOM 616 N N . ALA A 1 87 ? 10.87466 5.86478 5.65545 1.000 24.59530 104 ALA A N 1
ATOM 617 C CA . ALA A 1 87 ? 11.70534 4.67753 5.81336 1.000 25.94203 104 ALA A CA 1
ATOM 618 C C . ALA A 1 87 ? 13.17759 5.05005 5.92743 1.000 25.07581 104 ALA A C 1
ATOM 619 O O . ALA A 1 87 ? 13.89877 4.51386 6.77152 1.000 23.90690 104 ALA A O 1
ATOM 621 N N . TRP A 1 88 ? 13.62954 5.98571 5.1002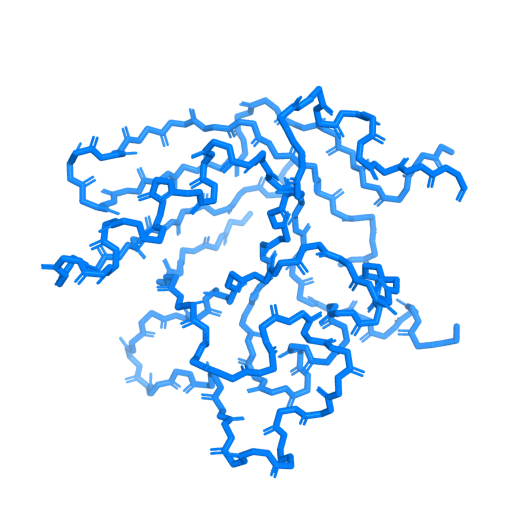6 1.000 25.34203 105 TRP A N 1
ATOM 622 C CA . TRP A 1 88 ? 15.02378 6.41775 5.19075 1.000 25.65350 105 TRP A CA 1
ATOM 623 C C . TRP A 1 88 ? 15.32418 7.04644 6.54830 1.000 25.37324 105 TRP A C 1
ATOM 624 O O . TRP A 1 88 ? 16.34859 6.74494 7.17291 1.000 26.28530 105 TRP A O 1
ATOM 635 N N . ILE A 1 89 ? 14.42546 7.90138 7.03722 1.000 25.98156 106 ILE A N 1
ATOM 636 C CA . ILE A 1 89 ? 14.64238 8.59002 8.30497 1.000 25.54877 106 ILE A CA 1
ATOM 637 C C . ILE A 1 89 ? 14.62390 7.61512 9.48188 1.000 24.39319 106 ILE A C 1
ATOM 638 O O . ILE A 1 89 ? 15.43845 7.72711 10.40514 1.000 24.54821 106 ILE A O 1
ATOM 643 N N . ALA A 1 90 ? 13.69484 6.65108 9.48972 1.000 24.57494 107 ALA A N 1
ATOM 644 C CA . ALA A 1 90 ? 13.72705 5.65733 10.55884 1.000 24.05509 107 ALA A CA 1
ATOM 645 C C . ALA A 1 90 ? 14.98724 4.81153 10.48417 1.000 23.85126 107 ALA A C 1
ATOM 646 O O . ALA A 1 90 ? 15.55503 4.43344 11.51500 1.000 25.77997 107 ALA A O 1
ATOM 648 N N . GLN A 1 91 ? 15.42757 4.50272 9.27006 1.000 21.26951 108 GLN A N 1
ATOM 649 C CA . GLN A 1 91 ? 16.65717 3.72966 9.10686 1.000 23.04958 108 GLN A CA 1
ATOM 650 C C . GLN A 1 91 ? 17.85801 4.46607 9.69700 1.000 24.63294 108 GLN A C 1
ATOM 651 O O . GLN A 1 91 ? 18.68166 3.86244 10.39976 1.000 25.46141 108 GLN A O 1
ATOM 657 N N . GLN A 1 92 ? 17.95522 5.77771 9.45191 1.000 25.45156 109 GLN A N 1
ATOM 658 C CA . GLN A 1 92 ? 19.05130 6.55575 10.02382 1.000 24.79987 109 GLN A CA 1
ATOM 659 C C . GLN A 1 92 ? 18.98845 6.59001 11.54511 1.000 25.58072 109 GLN A C 1
ATOM 660 O O . GLN A 1 92 ? 20.02872 6.72608 12.20416 1.000 26.76872 109 GLN A O 1
ATOM 666 N N . ALA A 1 93 ? 17.78595 6.47012 12.12058 1.000 25.54035 110 ALA A N 1
ATOM 667 C CA . ALA A 1 93 ? 17.63062 6.43826 13.56912 1.000 24.61153 110 ALA A CA 1
ATOM 668 C C . ALA A 1 93 ? 17.84910 5.05277 14.16411 1.000 25.34335 110 ALA A C 1
ATOM 669 O O . ALA A 1 93 ? 17.74450 4.89760 15.38818 1.000 27.30655 110 ALA A O 1
ATOM 671 N N . GLY A 1 94 ? 18.13979 4.04559 13.34617 1.000 24.87571 111 GLY A N 1
ATOM 672 C CA . GLY A 1 94 ? 18.44364 2.73221 13.86212 1.000 24.80656 111 GLY A CA 1
ATOM 673 C C . GLY A 1 94 ? 17.27972 1.77413 13.96392 1.000 24.46945 111 GLY A C 1
ATOM 674 O O . GLY A 1 94 ? 17.44926 0.69220 14.54340 1.000 26.63487 111 GLY A O 1
ATOM 675 N N . ALA A 1 95 ? 16.10806 2.12609 13.42677 1.000 23.64423 112 ALA A N 1
ATOM 676 C CA . ALA A 1 95 ? 15.00295 1.18069 13.39944 1.000 23.60097 112 ALA A CA 1
ATOM 677 C C . ALA A 1 95 ? 15.34311 -0.04186 12.55281 1.000 22.14498 112 ALA A C 1
ATOM 678 O O . ALA A 1 95 ? 16.04436 0.04686 11.53658 1.000 23.59950 112 ALA A O 1
ATOM 680 N N . ALA A 1 96 ? 14.81785 -1.20250 12.97257 1.000 21.86076 113 ALA A N 1
ATOM 681 C CA . ALA A 1 96 ? 14.98930 -2.42292 12.19688 1.000 23.56441 113 ALA A CA 1
ATOM 682 C C . ALA A 1 96 ? 13.91434 -2.60784 11.13668 1.000 23.87068 113 ALA A C 1
ATOM 683 O O . ALA A 1 96 ? 14.11390 -3.39607 10.20096 1.000 25.64820 113 ALA A O 1
ATOM 685 N N . ALA A 1 97 ? 12.79698 -1.89528 11.25597 1.000 23.52232 114 ALA A N 1
ATOM 686 C CA . ALA A 1 97 ? 11.72773 -1.91217 10.26725 1.000 20.49839 114 ALA A CA 1
ATOM 687 C C . ALA A 1 97 ? 10.79124 -0.76921 10.61348 1.000 22.68545 114 ALA A C 1
ATOM 688 O O . ALA A 1 97 ? 10.85354 -0.21037 11.71048 1.000 23.57694 114 ALA A O 1
ATOM 690 N N . ILE A 1 98 ? 9.91946 -0.43495 9.67165 1.000 22.46485 115 ILE A N 1
ATOM 691 C CA A ILE A 1 98 ? 8.95771 0.64136 9.85732 0.500 20.34347 115 ILE A CA 1
ATOM 692 C CA B ILE A 1 98 ? 8.94966 0.64114 9.84885 0.500 22.89656 115 ILE A CA 1
ATOM 693 C C . ILE A 1 98 ? 7.57592 0.14413 9.45458 1.000 21.85160 115 ILE A C 1
ATOM 694 O O . ILE A 1 98 ? 7.43052 -0.61025 8.48899 1.000 24.38449 115 ILE A O 1
ATOM 703 N N . LEU A 1 99 ? 6.56969 0.57352 10.21383 1.000 22.13559 116 LEU A N 1
ATO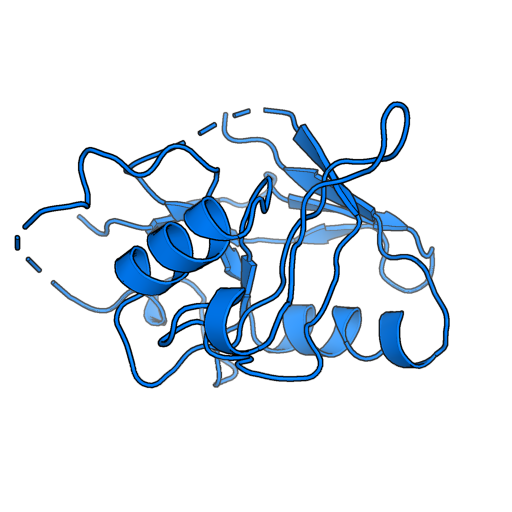M 704 C CA . LEU A 1 99 ? 5.16761 0.33926 9.91410 1.000 22.33825 116 LEU A CA 1
ATOM 705 C C . LEU A 1 99 ? 4.54267 1.71333 9.79792 1.000 24.06567 116 LEU A C 1
ATOM 706 O O . LEU A 1 99 ? 4.61808 2.49022 10.75093 1.000 27.05974 116 LEU A O 1
ATOM 711 N N . VAL A 1 100 ? 3.95346 2.02333 8.64673 1.000 24.24389 117 VAL A N 1
ATOM 712 C CA . VAL A 1 100 ? 3.26423 3.30170 8.44818 1.000 22.56834 117 VAL A CA 1
ATOM 713 C C . VAL A 1 100 ? 1.77111 3.03151 8.48875 1.000 22.98550 117 VAL A C 1
ATOM 714 O O . VAL A 1 100 ? 1.23514 2.34186 7.61380 1.000 25.63180 117 VAL A O 1
ATOM 718 N N . ALA A 1 101 ? 1.11238 3.58446 9.50242 1.000 24.03018 118 ALA A N 1
ATOM 719 C CA . ALA A 1 101 ? -0.32315 3.40139 9.70337 1.000 23.40596 118 ALA A CA 1
ATOM 720 C C . ALA A 1 101 ? -1.09971 4.45724 8.92700 1.000 23.66401 118 ALA A C 1
ATOM 721 O O . ALA A 1 101 ? -0.80007 5.65631 9.01348 1.000 24.17150 118 ALA A O 1
ATOM 723 N N . ASP A 1 102 ? -2.09232 4.00628 8.16394 1.000 24.21065 119 ASP A N 1
ATOM 724 C CA . ASP A 1 102 ? -2.93246 4.91824 7.40327 1.000 25.38798 119 ASP A CA 1
ATOM 725 C C . ASP A 1 102 ? -3.63906 5.89339 8.33943 1.000 26.24956 119 ASP A C 1
ATOM 726 O O . ASP A 1 102 ? -3.91435 5.58723 9.50242 1.000 27.15652 119 ASP A O 1
ATOM 731 N N . SER A 1 103 ? -3.91063 7.08633 7.81915 1.000 26.69833 120 SER A N 1
ATOM 732 C CA . SER A 1 103 ? -4.59575 8.12736 8.56563 1.000 29.03002 120 SER A CA 1
ATOM 733 C C . SER A 1 103 ? -6.10016 8.03847 8.41357 1.000 29.85795 120 SER A C 1
ATOM 734 O O . SER A 1 103 ? -6.81898 8.68825 9.17810 1.000 33.05528 120 SER A O 1
ATOM 737 N N . LYS A 1 104 ? -6.57827 7.26025 7.44955 1.000 28.37187 121 LYS A N 1
ATOM 738 C CA . LYS A 1 104 ? -8.00546 7.05234 7.22817 1.000 29.12920 121 LYS A CA 1
ATOM 739 C C . LYS A 1 104 ? -8.31058 5.56419 7.26449 1.000 28.64139 121 LYS A C 1
ATOM 740 O O . LYS A 1 104 ? -7.44801 4.72579 7.01252 1.000 28.91041 121 LYS A O 1
ATOM 746 N N . ALA A 1 105 ? -9.56779 5.23207 7.55316 1.000 28.67885 122 ALA A N 1
ATOM 747 C CA . ALA A 1 105 ? -10.02552 3.85043 7.50252 1.000 26.11432 122 ALA A CA 1
ATOM 748 C C . ALA A 1 105 ? -10.44044 3.56280 6.06614 1.000 26.34193 122 ALA A C 1
ATOM 749 O O . ALA A 1 105 ? -11.43495 4.10740 5.57981 1.000 26.52402 122 ALA A O 1
ATOM 751 N N . GLU A 1 106 ? -9.66063 2.73565 5.36717 1.000 27.17294 123 GLU A N 1
ATOM 752 C CA . GLU A 1 106 ? -9.89916 2.51747 3.94830 1.000 27.59832 123 GLU A CA 1
ATOM 753 C C . GLU A 1 106 ? -9.12217 1.27618 3.52489 1.000 28.12556 123 GLU A C 1
ATOM 754 O O . GLU A 1 106 ? -8.27223 0.80734 4.29355 1.000 27.68621 123 GLU A O 1
ATOM 760 N N . PRO A 1 107 ? -9.38164 0.70746 2.34251 1.000 25.58240 124 PRO A N 1
ATOM 761 C CA . PRO A 1 107 ? -8.58252 -0.44078 1.89786 1.000 28.54412 124 PRO A CA 1
ATOM 762 C C . PRO A 1 107 ? -7.11036 -0.07596 1.84274 1.000 28.20480 124 PRO A C 1
ATOM 763 O O . PRO A 1 107 ? -6.73763 1.06071 1.54183 1.000 28.91941 124 PRO A O 1
ATOM 767 N N . LEU A 1 108 ? -6.26488 -1.06260 2.14454 1.000 28.65265 125 LEU A N 1
ATOM 768 C CA A LEU A 1 108 ? -4.82273 -0.82713 2.14212 0.500 29.49327 125 LEU A CA 1
ATOM 769 C CA B LEU A 1 108 ? -4.83147 -0.80604 2.14845 0.500 29.56014 125 LEU A CA 1
ATOM 770 C C . LEU A 1 108 ? -4.33064 -0.42620 0.75898 1.000 31.55260 125 LEU A C 1
ATOM 771 O O . LEU A 1 108 ? -3.43586 0.41860 0.62712 1.000 31.79629 125 LEU A O 1
ATOM 780 N N . ILE A 1 109 ? -4.90630 -1.02161 -0.28934 1.000 32.33601 126 ILE A N 1
ATOM 781 C CA . ILE A 1 109 ? -4.44516 -0.74585 -1.64672 1.000 34.11293 126 ILE A CA 1
ATOM 782 C C . ILE A 1 109 ? -4.64822 0.71793 -2.01129 1.000 33.58884 126 ILE A C 1
ATOM 783 O O . ILE A 1 109 ? -3.92910 1.25900 -2.85862 1.000 37.06910 126 ILE A O 1
ATOM 788 N N . THR A 1 110 ? -5.61068 1.39152 -1.37490 1.000 33.46838 127 THR A N 1
ATOM 789 C CA . THR A 1 110 ? -5.82087 2.80645 -1.64575 1.000 34.82338 127 THR A CA 1
ATOM 790 C C . THR A 1 110 ? -4.72843 3.67922 -1.04220 1.000 36.43183 127 THR A C 1
ATOM 791 O O . THR A 1 110 ? -4.49337 4.78793 -1.53335 1.000 36.49693 127 THR A O 1
ATOM 795 N N . MET A 1 111 ? -4.04204 3.19671 -0.00492 1.000 36.63060 128 MET A N 1
ATOM 796 C CA . MET A 1 111 ? -3.08909 4.04218 0.70248 1.000 36.67187 128 MET A CA 1
ATOM 797 C C . MET A 1 111 ? -1.88656 4.37609 -0.17085 1.000 40.53365 128 MET A C 1
ATOM 798 O O . MET A 1 111 ? -1.36264 5.49315 -0.10714 1.000 42.24274 128 MET A O 1
ATOM 803 N N . ASP A 1 112 ? -1.44478 3.43656 -1.00927 1.000 43.59634 129 ASP A N 1
ATOM 804 C CA . ASP A 1 112 ? -0.26288 3.65639 -1.84478 1.000 47.13321 129 ASP A CA 1
ATOM 805 C C . ASP A 1 112 ? -0.69697 4.23929 -3.18705 1.000 49.95109 129 ASP A C 1
ATOM 806 O O . ASP A 1 112 ? -0.79103 3.55196 -4.20710 1.000 48.06287 129 ASP A O 1
ATOM 811 N N . THR A 1 113 ? -0.93477 5.54597 -3.18102 1.000 54.82177 130 THR A N 1
ATOM 812 C CA . THR A 1 113 ? -1.40168 6.24590 -4.36439 1.000 60.09438 130 THR A CA 1
ATOM 813 C C . THR A 1 113 ? -0.25004 6.48491 -5.34220 1.000 64.21264 130 THR A C 1
ATOM 814 O O . THR A 1 113 ? 0.91617 6.53522 -4.94037 1.000 65.11044 130 THR A O 1
ATOM 816 N N . PRO A 1 114 ? -0.55249 6.61527 -6.64497 1.000 66.50840 131 PRO A N 1
ATOM 817 C CA . PRO A 1 114 ? 0.45039 6.96194 -7.65965 1.000 67.59338 131 PRO A CA 1
ATOM 818 C C . PRO A 1 114 ? 1.03186 8.36134 -7.46476 1.000 68.81472 131 PRO A C 1
ATOM 819 O O . PRO A 1 114 ? 1.98366 8.52315 -6.70025 1.000 70.16242 131 PRO A O 1
ATOM 823 N N . ASP A 1 122 ? 16.18909 9.17266 -5.23900 1.000 59.81385 139 ASP A N 1
ATOM 824 C CA . ASP A 1 122 ? 17.55369 9.56297 -4.89358 1.000 61.54815 139 ASP A CA 1
ATOM 825 C C . ASP A 1 122 ? 18.15960 8.57548 -3.89791 1.000 60.45551 139 ASP A C 1
ATOM 826 O O . ASP A 1 122 ? 19.01465 7.75772 -4.24567 1.000 60.96923 139 ASP A O 1
ATOM 828 N N . TYR A 1 123 ? 17.70861 8.66955 -2.65106 1.000 58.45428 140 TYR A N 1
ATOM 829 C CA . TYR A 1 123 ? 18.08614 7.74376 -1.59502 1.000 54.45333 140 TYR A CA 1
ATOM 830 C C . TYR A 1 123 ? 17.23010 6.48630 -1.58824 1.000 49.36671 140 TYR A C 1
ATOM 831 O O . TYR A 1 123 ? 17.35861 5.67633 -0.66790 1.000 47.22341 140 TYR A O 1
ATOM 840 N N . LEU A 1 124 ? 16.35181 6.31298 -2.58087 1.000 46.64994 141 LEU A N 1
ATOM 841 C CA . LEU A 1 124 ? 15.46253 5.15321 -2.58235 1.000 47.02730 141 LEU A CA 1
ATOM 842 C C . LEU A 1 124 ? 16.24596 3.85812 -2.73707 1.000 46.87047 141 LEU A C 1
ATOM 843 O O . LEU A 1 124 ? 15.88101 2.82771 -2.15842 1.000 46.56284 141 LEU A O 1
ATOM 846 N N . GLN A 1 125 ? 17.33423 3.89523 -3.50746 1.000 50.42045 142 GLN A N 1
ATOM 847 C CA . GLN A 1 125 ? 18.18695 2.73690 -3.72993 1.000 51.14287 142 GLN A CA 1
ATOM 848 C C . GLN A 1 125 ? 19.00528 2.37011 -2.50350 1.000 47.79665 142 GLN A C 1
ATOM 849 O O . GLN A 1 125 ? 19.72322 1.36533 -2.53739 1.000 49.64398 142 GLN A O 1
ATOM 855 N N . ASN A 1 126 ? 18.92034 3.15407 -1.43010 1.000 43.07265 143 ASN A N 1
ATOM 856 C CA . ASN A 1 126 ? 19.73183 2.94168 -0.23980 1.000 38.71410 143 ASN A CA 1
ATOM 857 C C . ASN A 1 126 ? 18.90008 2.57742 0.97807 1.000 33.74636 143 ASN A C 1
ATOM 858 O O . ASN A 1 126 ? 19.44386 2.51400 2.08461 1.000 32.20433 143 ASN A O 1
ATOM 863 N N . ILE A 1 127 ? 17.60159 2.35094 0.80873 1.000 31.67245 144 ILE A N 1
ATOM 864 C CA . ILE A 1 127 ? 16.76888 1.88595 1.91074 1.000 30.85809 144 ILE A CA 1
ATOM 865 C C . ILE A 1 127 ? 16.95753 0.38423 2.06420 1.000 34.10060 144 ILE A C 1
ATOM 866 O O . ILE A 1 127 ? 16.83015 -0.36708 1.09182 1.000 38.33062 144 ILE A O 1
ATOM 871 N N . THR A 1 128 ? 17.27422 -0.05875 3.28232 1.000 33.10040 145 THR A N 1
ATOM 872 C CA . THR A 1 128 ? 17.55302 -1.46390 3.54219 1.000 34.39547 145 THR A CA 1
ATOM 873 C C . THR A 1 128 ? 16.65291 -2.09933 4.58705 1.000 37.54001 145 THR A C 1
ATOM 874 O O . THR A 1 128 ? 16.68954 -3.32794 4.73955 1.000 41.84819 145 THR A O 1
ATOM 878 N N . ILE A 1 129 ? 15.87080 -1.32238 5.32470 1.000 31.47811 146 ILE A N 1
ATOM 879 C CA . ILE A 1 129 ? 15.02874 -1.92910 6.35066 1.000 29.65942 146 ILE A CA 1
ATOM 880 C C . ILE A 1 129 ? 13.68870 -2.31245 5.73990 1.000 27.63938 146 ILE A C 1
ATOM 881 O O . ILE A 1 129 ? 13.22056 -1.66093 4.79287 1.000 27.99997 146 ILE A O 1
ATOM 886 N N . PRO A 1 130 ? 13.05758 -3.37343 6.22976 1.000 27.13534 147 PRO A N 1
ATOM 887 C CA . PRO A 1 130 ? 11.70042 -3.69621 5.77693 1.000 26.78797 147 PRO A CA 1
ATOM 888 C C . PRO A 1 130 ? 10.74275 -2.55823 6.08801 1.000 25.61221 147 PRO A C 1
ATOM 889 O O . PRO A 1 130 ? 10.83447 -1.91381 7.13377 1.000 26.19696 147 PRO A O 1
ATOM 893 N N . SER A 1 131 ? 9.81655 -2.32100 5.16775 1.000 25.27059 148 SER A N 1
ATOM 894 C CA . SER A 1 131 ? 8.82069 -1.26811 5.31079 1.000 26.60367 148 SER A CA 1
ATOM 895 C C . SER A 1 131 ? 7.44705 -1.81774 4.96846 1.000 27.01780 148 SER A C 1
ATOM 896 O O . SER A 1 131 ? 7.28737 -2.53799 3.98198 1.000 29.99208 148 SER A O 1
ATOM 899 N N . ALA A 1 132 ? 6.45220 -1.49417 5.78794 1.000 27.24290 149 ALA A N 1
ATOM 900 C CA . ALA A 1 132 ? 5.10330 -1.94712 5.49396 1.000 28.10555 149 ALA A CA 1
ATOM 901 C C . ALA A 1 132 ? 4.09333 -0.86520 5.83491 1.000 27.36033 149 ALA A C 1
ATOM 902 O O . ALA A 1 132 ? 4.26086 -0.14029 6.81341 1.000 29.60437 149 ALA A O 1
ATOM 904 N N . LEU A 1 133 ? 3.04126 -0.78312 5.02833 1.000 26.95538 150 LEU A N 1
ATOM 905 C CA . LEU A 1 133 ? 1.87368 0.02070 5.36017 1.000 27.80882 150 LEU A CA 1
ATOM 906 C C . LEU A 1 133 ? 0.84665 -0.85637 6.06826 1.000 26.87095 150 LEU A C 1
ATOM 907 O O . LEU A 1 133 ? 0.66691 -2.02696 5.71357 1.000 28.20284 150 LEU A O 1
ATOM 912 N N . ILE A 1 134 ? 0.19012 -0.29460 7.09012 1.000 25.97929 151 ILE A N 1
ATOM 913 C CA . ILE A 1 134 ? -0.85565 -1.00077 7.82430 1.000 25.83353 151 ILE A CA 1
ATOM 914 C C . ILE A 1 134 ? -2.08639 -0.10367 7.93083 1.000 25.36941 151 ILE A C 1
ATOM 915 O O . ILE A 1 134 ? -2.03263 1.10198 7.69490 1.000 25.39194 151 ILE A O 1
ATOM 920 N N . THR A 1 135 ? -3.21720 -0.71800 8.27696 1.000 26.30490 152 THR A N 1
ATOM 921 C CA . THR A 1 135 ? -4.45102 0.04346 8.33756 1.000 25.47319 152 THR A CA 1
ATOM 922 C C . THR A 1 135 ? -4.47717 0.95608 9.55383 1.000 26.60953 152 THR A C 1
ATOM 923 O O . THR A 1 135 ? -3.73473 0.77135 10.52296 1.000 25.65434 152 THR A O 1
ATOM 927 N N . LYS A 1 136 ? -5.40740 1.91773 9.52015 1.000 26.88766 153 LYS A N 1
ATOM 928 C CA . LYS A 1 136 ? -5.62849 2.75233 10.69031 1.000 26.79515 153 LYS A CA 1
ATOM 929 C C . LYS A 1 136 ? -6.09225 1.91567 11.87775 1.000 27.15202 153 LYS A C 1
ATOM 930 O O . LYS A 1 136 ? -5.65994 2.14530 13.01067 1.000 28.86871 153 LYS A O 1
ATOM 936 N N . THR A 1 137 ? -6.95561 0.92423 11.63347 1.000 28.29441 154 THR A N 1
ATOM 937 C CA . THR A 1 137 ? -7.47238 0.10135 12.72549 1.000 29.08839 154 THR A CA 1
ATOM 938 C C . THR A 1 137 ? -6.34688 -0.61320 13.46399 1.000 29.12536 154 THR A C 1
ATOM 939 O O . THR A 1 137 ? -6.30141 -0.61393 14.70016 1.000 30.89321 154 THR A O 1
ATOM 943 N N . LEU A 1 138 ? -5.41391 -1.21427 12.72327 1.000 28.51994 155 LEU A N 1
ATOM 944 C CA . LEU A 1 138 ? -4.32357 -1.92056 13.38950 1.000 25.80068 155 LEU A CA 1
ATOM 945 C C . LEU A 1 138 ? -3.37756 -0.94229 14.08124 1.000 27.12285 155 LEU A C 1
ATOM 946 O O . LEU A 1 138 ? -2.93444 -1.19603 15.20825 1.000 28.29510 155 LEU A O 1
ATOM 951 N N . GLY A 1 139 ? -3.05717 0.18029 13.42721 1.000 26.50152 156 GLY A N 1
ATOM 952 C CA . GLY A 1 139 ? -2.25926 1.20060 14.09170 1.000 24.87653 156 GLY A CA 1
ATOM 953 C C . GLY A 1 139 ? -2.86188 1.63875 15.40973 1.000 26.86602 156 GLY A C 1
ATOM 954 O O . GLY A 1 139 ? -2.18289 1.70685 16.43477 1.000 27.85297 156 GLY A O 1
ATOM 955 N N . ASP A 1 140 ? -4.16504 1.90950 15.41024 1.000 27.50632 157 ASP A N 1
ATOM 956 C CA . ASP A 1 140 ? -4.80861 2.34608 16.643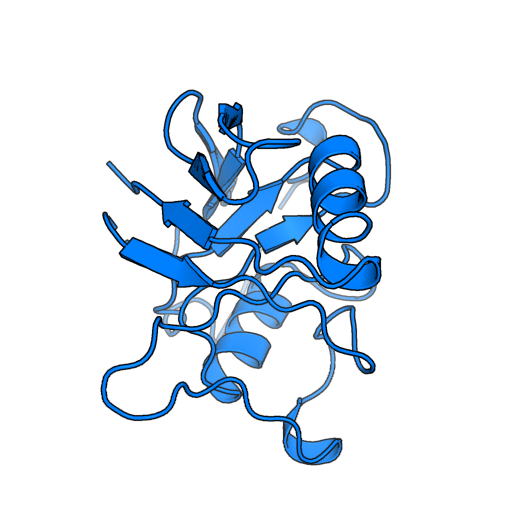30 1.000 30.50950 157 ASP A CA 1
ATOM 957 C C . ASP A 1 140 ? -4.76936 1.25361 17.70937 1.000 29.39639 157 ASP A C 1
ATOM 958 O O . ASP A 1 140 ? -4.60243 1.54295 18.90112 1.000 28.29401 157 ASP A O 1
ATOM 963 N N . SER A 1 141 ? -4.93561 -0.00769 17.30377 1.000 27.79269 158 SER A N 1
ATOM 964 C CA . SER A 1 141 ? -4.90832 -1.10051 18.27373 1.000 29.35141 158 SER A CA 1
ATOM 965 C C . SER A 1 141 ? -3.53949 -1.23277 18.91681 1.000 28.83597 158 SER A C 1
ATOM 966 O O . SER A 1 141 ? -3.43352 -1.46606 20.12769 1.000 29.80429 158 SER A O 1
ATOM 969 N N . ILE A 1 142 ? -2.48046 -1.10044 18.11534 1.000 27.63303 159 ILE A N 1
ATOM 970 C CA . ILE A 1 142 ? -1.11949 -1.14947 18.64382 1.000 25.25769 159 ILE A CA 1
ATOM 971 C C . ILE A 1 142 ? -0.88163 0.00658 19.60419 1.000 25.87507 159 ILE A C 1
ATOM 972 O O . ILE A 1 142 ? -0.36543 -0.18370 20.71073 1.000 27.88336 159 ILE A O 1
ATOM 977 N N . LYS A 1 143 ? -1.26438 1.22405 19.19688 1.000 26.08327 160 LYS A N 1
ATOM 978 C CA . LYS A 1 143 ? -1.06607 2.39001 20.05415 1.000 25.67592 160 LYS A CA 1
ATOM 979 C C . LYS A 1 143 ? -1.79330 2.22593 21.38147 1.000 27.40067 160 LYS A C 1
ATOM 980 O O . LYS A 1 143 ? -1.26262 2.59326 22.43652 1.000 29.77919 160 LYS A O 1
ATOM 986 N N . SER A 1 144 ? -3.01143 1.66841 21.34741 1.000 26.99828 161 SER A N 1
ATOM 987 C CA A SER A 1 144 ? -3.76121 1.45565 22.58032 0.370 28.15450 161 SER A CA 1
ATOM 988 C CA B SER A 1 144 ? -3.76136 1.45596 22.58196 0.630 29.22485 161 SER A CA 1
ATOM 989 C C . SER A 1 144 ? -3.06682 0.43985 23.47617 1.000 28.93214 161 SER A C 1
ATOM 990 O O . SER A 1 144 ? -2.99945 0.61922 24.69818 1.000 31.62809 161 SER A O 1
ATOM 995 N N . ALA A 1 145 ? -2.54486 -0.63743 22.88344 1.000 27.41711 162 ALA A N 1
ATOM 996 C CA . ALA A 1 145 ? -1.84831 -1.64371 23.67345 1.000 26.92772 162 ALA A CA 1
ATOM 997 C C . ALA A 1 145 ? -0.59870 -1.05500 24.31073 1.000 27.08079 162 ALA A C 1
ATOM 998 O O . ALA A 1 145 ? -0.34552 -1.25703 25.50377 1.000 30.11445 162 ALA A O 1
ATOM 1000 N N . LEU A 1 146 ? 0.17960 -0.30311 23.52935 1.000 27.96102 163 LEU A N 1
ATOM 1001 C CA . LEU A 1 146 ? 1.37014 0.35593 24.05950 1.000 27.14987 163 LEU A CA 1
ATOM 1002 C C . LEU A 1 146 ? 1.01776 1.34396 25.15880 1.000 29.87601 163 LEU A C 1
ATOM 1003 O O . LEU A 1 146 ? 1.69364 1.39684 26.19304 1.000 30.31551 163 LEU A O 1
ATOM 1008 N N . SER A 1 147 ? -0.03664 2.14078 24.94918 1.000 31.81123 164 SER A N 1
ATOM 1009 C CA . SER A 1 147 ? -0.38597 3.18527 25.90328 1.000 33.74551 164 SER A CA 1
ATOM 1010 C C . SER A 1 147 ? -0.77025 2.60152 27.25300 1.000 35.74744 164 SER A C 1
ATOM 1011 O O . SER A 1 147 ? -0.58333 3.25482 28.28781 1.000 39.42715 164 SER A O 1
ATOM 1014 N N . GLY A 1 148 ? -1.30111 1.37907 27.26352 1.000 33.24917 165 GLY A N 1
ATOM 1015 C CA . GLY A 1 148 ? -1.68478 0.71004 28.49454 1.000 33.12800 165 GLY A CA 1
ATOM 1016 C C . GLY A 1 148 ? -0.55706 0.02281 29.22552 1.000 32.87175 165 GLY A C 1
ATOM 1017 O O . GLY A 1 148 ? -0.76566 -0.50416 30.32072 1.000 35.83976 165 GLY A O 1
ATOM 1018 N N . GLY A 1 149 ? 0.63759 0.01519 28.64880 1.000 32.10586 166 GLY A N 1
ATOM 1019 C CA . GLY A 1 149 ? 1.77691 -0.61380 29.27091 1.000 32.10807 166 GLY A CA 1
ATOM 1020 C C . GLY A 1 149 ? 2.16425 -1.94915 28.68613 1.000 34.34974 166 GLY A C 1
ATOM 1021 O O . GLY A 1 149 ? 3.05862 -2.60507 29.22833 1.000 37.44474 166 GLY A O 1
ATOM 1022 N N . ASP A 1 150 ? 1.52674 -2.37361 27.60458 1.000 33.60617 167 ASP A N 1
ATOM 1023 C CA . ASP A 1 150 ? 1.83303 -3.65869 27.00280 1.000 36.40996 167 ASP A CA 1
ATOM 1024 C C . ASP A 1 150 ? 3.00460 -3.52171 26.04525 1.000 33.68347 167 ASP A C 1
ATOM 1025 O O . ASP A 1 150 ? 3.12015 -2.52955 25.32454 1.000 36.35804 167 ASP A O 1
ATOM 1030 N N . MET A 1 151 ? 3.87704 -4.52060 26.04754 1.000 33.00099 168 MET A N 1
ATOM 1031 C CA . MET A 1 151 ? 4.86275 -4.65268 24.98762 1.000 33.10073 168 MET A CA 1
ATOM 1032 C C . MET A 1 151 ? 4.18307 -5.29094 23.78222 1.000 31.13505 168 MET A C 1
ATOM 1033 O O . MET A 1 151 ? 3.42613 -6.25876 23.92874 1.000 33.44421 168 MET A O 1
ATOM 1038 N N . VAL A 1 152 ? 4.42224 -4.74313 22.59354 1.000 26.76619 169 VAL A N 1
ATOM 1039 C CA . VAL A 1 152 ? 3.81524 -5.26654 21.37404 1.000 26.87697 169 VAL A CA 1
ATOM 1040 C C . VAL A 1 152 ? 4.91833 -5.89959 20.54349 1.000 25.32406 169 VAL A C 1
ATOM 1041 O O . VAL A 1 152 ? 5.85184 -5.21129 20.11728 1.000 26.20019 169 VAL A O 1
ATOM 1045 N N . ASN A 1 153 ? 4.83677 -7.21029 20.33897 1.000 24.80089 170 ASN A N 1
ATOM 1046 C CA . ASN A 1 153 ? 5.83762 -7.91344 19.55034 1.000 24.88765 170 ASN A CA 1
ATOM 1047 C C . ASN A 1 153 ? 5.21900 -8.38226 18.23922 1.000 23.41556 170 ASN A C 1
ATOM 1048 O O . ASN A 1 153 ? 4.01939 -8.67374 18.15820 1.000 24.51773 170 ASN A O 1
ATOM 1053 N N . MET A 1 154 ? 6.04765 -8.45567 17.20431 1.000 24.75749 171 MET A N 1
ATOM 1054 C CA . MET A 1 154 ? 5.55139 -8.64819 15.85315 1.000 26.03060 171 MET A CA 1
ATOM 1055 C C . MET A 1 154 ? 6.54690 -9.46946 15.04657 1.000 25.10099 171 MET A C 1
ATOM 1056 O O . MET A 1 154 ? 7.75707 -9.39498 15.27057 1.000 26.66426 171 MET A O 1
ATOM 1061 N N . LYS A 1 155 ? 6.02206 -10.26932 14.11843 1.000 26.87784 172 LYS A N 1
ATOM 1062 C CA . LYS A 1 155 ? 6.83584 -11.02300 13.17100 1.000 27.35176 172 LYS A CA 1
ATOM 1063 C C . LYS A 1 155 ? 6.45551 -10.60208 11.75942 1.000 29.47961 172 LYS A C 1
ATOM 1064 O O . LYS A 1 155 ? 5.28879 -10.71814 11.36805 1.000 31.09046 172 LYS A O 1
ATOM 1070 N N . LEU A 1 156 ? 7.43200 -10.09579 11.01192 1.000 32.99796 173 LEU A N 1
ATOM 1071 C CA . LEU A 1 156 ? 7.27447 -9.75834 9.60385 1.000 37.12326 173 LEU A CA 1
ATOM 1072 C C . LEU A 1 156 ? 7.86518 -10.86706 8.74291 1.000 40.63727 173 LEU A C 1
ATOM 1073 O O . LEU A 1 156 ? 8.94562 -11.38627 9.03848 1.000 39.51473 173 LEU A O 1
ATOM 1078 N N . ASP A 1 157 ? 7.15283 -11.22650 7.67633 1.000 44.03515 174 ASP A N 1
ATOM 1079 C CA . ASP A 1 157 ? 7.60830 -12.23696 6.72465 1.000 48.26012 174 ASP A CA 1
ATOM 1080 C C . ASP A 1 157 ? 7.50830 -11.64264 5.32751 1.000 52.32123 174 ASP A C 1
ATOM 1081 O O . ASP A 1 157 ? 6.40337 -11.41499 4.82711 1.000 55.04769 174 ASP A O 1
ATOM 1083 N N . TRP A 1 158 ? 8.65528 -11.38344 4.70008 1.000 53.29470 175 TRP A N 1
ATOM 1084 C CA . TRP A 1 158 ? 8.69734 -10.73151 3.39899 1.000 58.04840 175 TRP A CA 1
ATOM 1085 C C . TRP A 1 158 ? 8.68259 -11.72369 2.23859 1.000 63.44751 175 TRP A C 1
ATOM 1086 O O . TRP A 1 158 ? 9.03455 -11.35053 1.11336 1.000 64.86974 175 TRP A O 1
ATOM 1088 N N . THR A 1 159 ? 8.28167 -12.96842 2.48530 1.000 66.34042 176 THR A N 1
ATOM 1089 C CA . THR A 1 159 ? 8.22077 -13.98566 1.43868 1.000 68.10967 176 THR A CA 1
ATOM 1090 C C . THR A 1 159 ? 7.15425 -13.64338 0.40178 1.000 69.04769 176 THR A C 1
ATOM 1091 O O . THR A 1 159 ? 7.39435 -13.71947 -0.80304 1.000 69.14683 176 THR A O 1
#

Radius of gyration: 13.93 Å; Cα contacts (8 Å, |Δi|>4): 350; chains: 1; bounding box: 32×30×40 Å

Foldseek 3Di:
DFQWAKDFFFKFWCDDPVPTDGAIKTKGNDDDFKAWEDQDPPPQQQQDACVVVVAAQADDPPHGAYEYEHEDDDDDQLSSQVRNVVRHHQEYEYEYPDADDNVVRRPDVCDDVRDHIYIYHYNVVSVVSVVCVVVPIIIMMDGHPD

Secondary structure (P-SEA, 3-state):
cccbbbbccccccccccccbbbbbbbbbccccbbbbbbbbccccccccccccccccccccccccbbbbbbbbccccaaaaaaaaaaacccbbbbbbccccccccccccccccccccccccccaaaaaaaaaaaaabbbbbbbbbcc